Protein AF-A0A239P3N5-F1 (afdb_monomer)

Foldseek 3Di:
DPDPPPPPLVPLPDDDDDDDDDDAQQADQCDAWFAFLVRVVVSCVVVVWDWDPSDPVPPPFFIDTPQKTWGFQPQDPRGTTFKMKGQDPDPDDPVSVQVVVCVRLVFHFDPDDDDPFFPTWTDSPPQWIWGQGDVRRMIMIGRNVVVVVSVVRVVVVVPPDDPDD

Secondary structure (DSSP, 8-state):
---GGGSSSTTTT-S-----------SBTTB-TT--HHHHHHHHHHTT--BTT-SGGGTTS-EEETTEEEEE-SSSTT--EEEEEEE------HHHHHHHHHHHHT-PPPSSPPPTT-SEEEEEETTEEEEEEGGGTEEEEEEHHHHHHHHHHHHHHHTSPPPP-

pLDDT: mean 77.12, std 19.45, range [30.97, 94.12]

Mean predicted aligned error: 10.49 Å

Solvent-accessible surface area (backbone atoms only — not comparable to full-atom values): 9873 Å² total; per-residue (Å²): 137,83,72,84,79,77,75,80,70,79,64,87,80,70,82,83,92,77,93,74,79,99,68,84,51,74,48,59,96,84,44,48,55,66,37,35,49,69,56,49,50,49,48,38,59,77,69,64,51,63,49,59,67,90,47,89,88,48,73,78,58,60,41,38,32,79,62,29,38,39,34,52,36,77,74,46,85,71,28,27,25,29,26,35,36,36,61,59,94,68,87,70,53,72,65,58,49,52,48,53,50,23,61,45,54,71,43,68,63,55,92,62,88,45,64,99,70,35,75,40,31,28,76,73,54,94,47,27,37,38,33,36,24,65,97,68,41,28,41,35,42,30,22,57,55,55,45,51,50,42,51,53,52,50,55,54,62,73,64,60,77,78,79,83,129

Radius of gyration: 18.37 Å; Cα contacts (8 Å, |Δi|>4): 225; chains: 1; bounding box: 54×38×60 Å

Nearest PDB structures (foldseek):
  4gk2-assembly1_A  TM=2.969E-01  e=5.198E-01  Homo sapiens
  4p4c-assembly1_A  TM=3.023E-01  e=1.974E+00  Homo sapiens
  2qkm-assembly2_E  TM=2.069E-01  e=1.749E+00  Schizosaccharomyces pombe
  6am0-assembly1_F  TM=1.898E-01  e=3.621E+00  Kluyveromyces lactis NRRL Y-1140

Sequence (165 aa):
MISAKNIIIAALVMMSSSCLAQQGKRDIRGLVPGMSFAEAGRVVKEKSYSCNNFAREAIPYGIMCEGLTLWFSTVLDGAPLIGLNMDLRTTASVEEIAQSLSDQFSTKPATTPTPSNAEYSWDLGDGKVLLFLLNQRRVILHDDTLAKKDHEERFQRSRVPIPKL

Structure (mmCIF, N/CA/C/O backbone):
data_AF-A0A239P3N5-F1
#
_entry.id   AF-A0A239P3N5-F1
#
loop_
_atom_site.group_PDB
_atom_site.id
_atom_site.type_symbol
_atom_site.label_atom_id
_atom_site.label_alt_id
_atom_site.label_comp_id
_atom_site.label_asym_id
_atom_site.label_entity_id
_atom_site.label_seq_id
_atom_site.pdbx_PDB_ins_code
_atom_site.Cartn_x
_atom_site.Cartn_y
_atom_site.Cartn_z
_atom_site.occupancy
_atom_site.B_iso_or_equiv
_atom_site.auth_seq_id
_atom_site.auth_comp_id
_atom_site.auth_asym_id
_atom_site.auth_atom_id
_atom_site.pdbx_PDB_model_num
ATOM 1 N N . MET A 1 1 ? -28.049 -14.635 29.796 1.00 36.75 1 MET A N 1
ATOM 2 C CA . MET A 1 1 ? -28.393 -13.489 28.926 1.00 36.75 1 MET A CA 1
ATOM 3 C C . MET A 1 1 ? -27.127 -13.046 28.215 1.00 36.75 1 MET A C 1
ATOM 5 O O . MET A 1 1 ? -26.284 -12.411 28.832 1.00 36.75 1 MET A O 1
ATOM 9 N N . ILE A 1 2 ? -26.938 -13.475 26.967 1.00 33.00 2 ILE A N 1
ATOM 10 C CA . ILE A 1 2 ? -25.774 -13.093 26.158 1.00 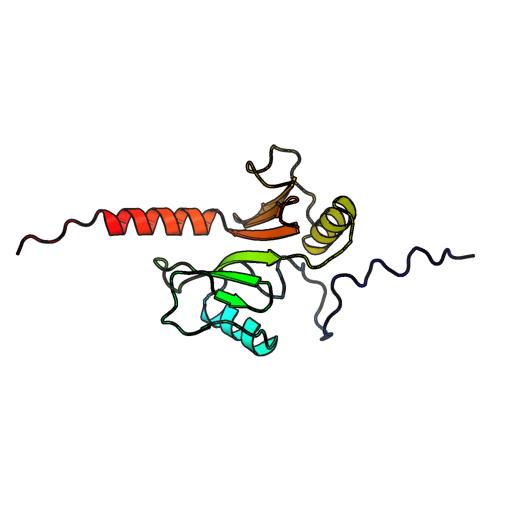33.00 2 ILE A CA 1
ATOM 11 C C . ILE A 1 2 ? -26.120 -11.751 25.505 1.00 33.00 2 ILE A C 1
ATOM 13 O O . ILE A 1 2 ? -27.129 -11.638 24.814 1.00 33.00 2 ILE A O 1
ATOM 17 N N . SER A 1 3 ? -25.341 -10.720 25.825 1.00 30.97 3 SER A N 1
ATOM 18 C CA . SER A 1 3 ? -25.560 -9.339 25.389 1.00 30.97 3 SER A CA 1
ATOM 19 C C . SER A 1 3 ? -25.434 -9.215 23.867 1.00 30.97 3 SER A C 1
ATOM 21 O O . SER A 1 3 ? -24.391 -9.524 23.293 1.00 30.97 3 SER A O 1
ATOM 23 N N . ALA A 1 4 ? -26.489 -8.718 23.219 1.00 35.47 4 ALA A N 1
ATOM 24 C CA . ALA A 1 4 ? -26.609 -8.549 21.768 1.00 35.47 4 ALA A CA 1
ATOM 25 C C . ALA A 1 4 ? -25.680 -7.472 21.159 1.00 35.47 4 ALA A C 1
ATOM 27 O O . ALA A 1 4 ? -25.783 -7.173 19.973 1.00 35.47 4 ALA A O 1
ATOM 28 N N . LYS A 1 5 ? -24.757 -6.889 21.937 1.00 37.03 5 LYS A N 1
ATOM 29 C CA . LYS A 1 5 ? -23.807 -5.869 21.455 1.00 37.03 5 LYS A CA 1
ATOM 30 C C . LYS A 1 5 ? -22.554 -6.442 20.778 1.00 37.03 5 LYS A C 1
ATOM 32 O O . LYS A 1 5 ? -21.852 -5.697 20.110 1.00 37.03 5 LYS A O 1
ATOM 37 N N . ASN A 1 6 ? -22.314 -7.753 20.864 1.00 36.31 6 ASN A N 1
ATOM 38 C CA . ASN A 1 6 ? -21.090 -8.375 20.334 1.00 36.31 6 ASN A CA 1
ATOM 39 C C . ASN A 1 6 ? -21.245 -9.037 18.951 1.00 36.31 6 ASN A C 1
ATOM 41 O O . ASN A 1 6 ? -20.334 -9.728 18.507 1.00 36.31 6 ASN A O 1
ATOM 45 N N . ILE A 1 7 ? -22.376 -8.854 18.260 1.00 38.41 7 ILE A N 1
ATOM 46 C CA . ILE A 1 7 ? -22.650 -9.548 16.983 1.00 38.41 7 ILE A CA 1
ATOM 47 C C . ILE A 1 7 ? -22.405 -8.650 15.749 1.00 38.41 7 ILE A C 1
ATOM 49 O O . ILE A 1 7 ? -22.377 -9.140 14.625 1.00 38.41 7 ILE A O 1
ATOM 53 N N . ILE A 1 8 ? -22.107 -7.356 15.930 1.00 35.59 8 ILE A N 1
ATOM 54 C CA . ILE A 1 8 ? -21.882 -6.402 14.825 1.00 35.59 8 ILE A CA 1
ATOM 55 C C . ILE A 1 8 ? -20.466 -5.808 14.893 1.00 35.59 8 ILE A C 1
ATOM 57 O O . ILE A 1 8 ? -20.292 -4.602 14.963 1.00 35.59 8 ILE A O 1
ATOM 61 N N . ILE A 1 9 ? -19.430 -6.648 14.921 1.00 38.44 9 ILE A N 1
ATOM 62 C CA . ILE A 1 9 ? -18.040 -6.190 14.682 1.00 38.44 9 ILE A CA 1
ATOM 63 C C . ILE A 1 9 ? -17.366 -7.015 13.569 1.00 38.44 9 ILE A C 1
ATOM 65 O O . ILE A 1 9 ? -16.472 -6.534 12.885 1.00 38.44 9 ILE A O 1
ATOM 69 N N . ALA A 1 10 ? -17.883 -8.205 13.246 1.00 36.28 10 ALA A N 1
ATOM 70 C CA . ALA A 1 10 ? -17.351 -9.041 12.166 1.00 36.28 10 ALA A CA 1
ATOM 71 C C . ALA A 1 10 ? -17.699 -8.561 10.737 1.00 36.28 10 ALA A C 1
ATOM 73 O O . ALA A 1 10 ? -17.242 -9.157 9.766 1.00 36.28 10 ALA A O 1
ATOM 74 N N . ALA A 1 11 ? -18.507 -7.508 10.572 1.00 36.84 11 ALA A N 1
ATOM 75 C CA . ALA A 1 11 ? -19.097 -7.145 9.280 1.00 36.84 11 ALA A CA 1
ATOM 76 C C . ALA A 1 11 ? -18.431 -5.967 8.542 1.00 36.84 11 ALA A C 1
ATOM 78 O O . ALA A 1 11 ? -18.901 -5.613 7.463 1.00 36.84 11 ALA A O 1
ATOM 79 N N . LEU A 1 12 ? -17.337 -5.375 9.043 1.00 42.62 12 LEU A N 1
ATOM 80 C CA . LEU A 1 12 ? -16.712 -4.230 8.354 1.00 42.62 12 LEU A CA 1
ATOM 81 C C . LEU A 1 12 ? -15.765 -4.618 7.195 1.00 42.62 12 LEU A C 1
ATOM 83 O O . LEU A 1 12 ? -15.318 -3.750 6.453 1.00 42.62 12 LEU A O 1
ATOM 87 N N . VAL A 1 13 ? -15.534 -5.916 6.956 1.00 41.53 13 VAL A N 1
ATOM 88 C CA . VAL A 1 13 ? -14.875 -6.448 5.741 1.00 41.53 13 VAL A CA 1
ATOM 89 C C . VAL A 1 13 ? -15.569 -7.743 5.292 1.00 41.53 13 VAL A C 1
ATOM 91 O O . VAL A 1 13 ? -14.953 -8.801 5.178 1.00 41.53 13 VAL A O 1
ATOM 94 N N . MET A 1 14 ? -16.883 -7.700 5.067 1.00 39.94 14 MET A N 1
ATOM 95 C CA . MET A 1 14 ? -17.599 -8.805 4.420 1.00 39.94 14 MET A CA 1
ATOM 96 C C . MET A 1 14 ? -18.223 -8.351 3.106 1.00 39.94 14 MET A C 1
ATOM 98 O O . MET A 1 14 ? -19.391 -7.984 3.055 1.00 39.94 14 MET A O 1
ATOM 102 N N . MET A 1 15 ? -17.447 -8.449 2.023 1.00 41.31 15 MET A N 1
ATOM 103 C CA . MET A 1 15 ? -18.002 -8.734 0.703 1.00 41.31 15 MET A CA 1
ATOM 104 C C . MET A 1 15 ? -17.214 -9.857 0.021 1.00 41.31 15 MET A C 1
ATOM 106 O O . MET A 1 15 ? -16.020 -9.740 -0.247 1.00 41.31 15 MET A O 1
ATOM 110 N N . SER A 1 16 ? -17.962 -10.922 -0.286 1.00 38.25 16 SER A N 1
ATOM 111 C CA . SER A 1 16 ? -17.674 -12.111 -1.104 1.00 38.25 16 SER A CA 1
ATOM 112 C C . SER A 1 16 ? -16.769 -13.213 -0.521 1.00 38.25 16 SER A C 1
ATOM 114 O O . SER A 1 16 ? -15.542 -13.164 -0.550 1.00 38.25 16 SER A O 1
ATOM 116 N N . SER A 1 17 ? -17.450 -14.263 -0.054 1.00 41.28 17 SER A N 1
ATOM 117 C CA . SER A 1 17 ? -16.958 -15.595 0.289 1.00 41.28 17 SER A CA 1
ATOM 118 C C . SER A 1 17 ? -16.283 -16.296 -0.892 1.00 41.28 17 SER A C 1
ATOM 120 O O . SER A 1 17 ? -16.872 -16.407 -1.964 1.00 41.28 17 SER A O 1
ATOM 122 N N . SER A 1 18 ? -15.106 -16.875 -0.661 1.00 33.38 18 SER A N 1
ATOM 123 C CA . SER A 1 18 ? -14.690 -18.168 -1.218 1.00 33.38 18 SER A CA 1
ATOM 124 C C . SER A 1 18 ? -13.556 -18.724 -0.362 1.00 33.38 18 SER A C 1
ATOM 126 O O . SER A 1 18 ? -12.651 -18.009 0.054 1.00 33.38 18 SER A O 1
ATOM 128 N N . CYS A 1 19 ? -13.703 -19.998 -0.038 1.00 36.00 19 CYS A N 1
ATOM 129 C CA . CYS A 1 19 ? -12.970 -20.761 0.954 1.00 36.00 19 CYS A CA 1
ATOM 130 C C . CYS A 1 19 ? -11.474 -20.873 0.617 1.00 36.00 19 CYS A C 1
ATOM 132 O O . CYS A 1 19 ? -11.130 -21.462 -0.401 1.00 36.00 19 CYS A O 1
ATOM 134 N N . LEU A 1 20 ? -10.594 -20.377 1.489 1.00 33.59 20 LEU A N 1
ATOM 135 C CA . LEU A 1 20 ? -9.227 -20.876 1.647 1.00 33.59 20 LEU A CA 1
ATOM 136 C C . LEU A 1 20 ? -8.675 -20.436 3.007 1.00 33.59 20 LEU A C 1
ATOM 138 O O . LEU A 1 20 ? -9.014 -19.377 3.530 1.00 33.59 20 LEU A O 1
ATOM 142 N N . ALA A 1 21 ? -7.905 -21.336 3.600 1.00 35.38 21 ALA A N 1
ATOM 143 C CA . ALA A 1 21 ? -7.449 -21.335 4.976 1.00 35.38 21 ALA A CA 1
ATOM 144 C C . ALA A 1 21 ? -6.769 -20.030 5.435 1.00 35.38 21 ALA A C 1
ATOM 146 O O . ALA A 1 21 ? -6.014 -19.410 4.697 1.00 35.38 21 ALA A O 1
ATOM 147 N N . GLN A 1 22 ? -7.022 -19.685 6.701 1.00 38.72 22 GLN A N 1
ATOM 148 C CA . GLN A 1 22 ? -6.145 -18.973 7.643 1.00 38.72 22 GLN A CA 1
ATOM 149 C C . GLN A 1 22 ? -4.673 -18.797 7.186 1.00 38.72 22 GLN A C 1
ATOM 151 O O . GLN A 1 22 ? -3.788 -19.547 7.585 1.00 38.72 22 GLN A O 1
ATOM 156 N N . GLN A 1 23 ? -4.403 -17.752 6.402 1.00 37.12 23 GLN A N 1
ATOM 157 C CA . GLN A 1 23 ? -3.092 -17.119 6.226 1.00 37.12 23 GLN A CA 1
ATOM 158 C C . GLN A 1 23 ? -3.307 -15.599 6.199 1.00 37.12 23 GLN A C 1
ATOM 160 O O . GLN A 1 23 ? -4.265 -15.108 5.605 1.00 37.12 23 GLN A O 1
ATOM 165 N N . GLY A 1 24 ? -2.470 -14.874 6.946 1.00 47.66 24 GLY A N 1
ATOM 166 C CA . GLY A 1 24 ? -2.656 -13.474 7.333 1.00 47.66 24 GLY A CA 1
ATOM 167 C C . GLY A 1 24 ? -2.978 -12.516 6.183 1.00 47.66 24 GLY A C 1
ATOM 168 O O . GLY A 1 24 ? -2.236 -12.423 5.208 1.00 47.66 24 GLY A O 1
ATOM 169 N N . LYS A 1 25 ? -4.066 -11.756 6.346 1.00 63.41 25 LYS A N 1
ATOM 170 C CA . LYS A 1 25 ? -4.536 -10.725 5.411 1.00 63.41 25 LYS A CA 1
ATOM 171 C C . LYS A 1 25 ? -3.662 -9.469 5.510 1.00 63.41 25 LYS A C 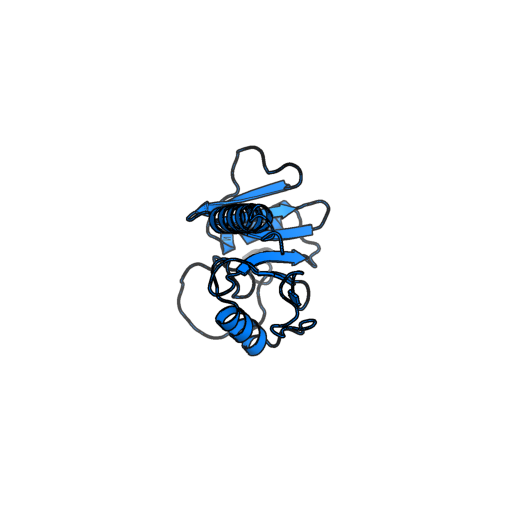1
ATOM 173 O O . LYS A 1 25 ? -4.090 -8.444 6.028 1.00 63.41 25 LYS A O 1
ATOM 178 N N . ARG A 1 26 ? -2.417 -9.541 5.032 1.00 77.25 26 ARG A N 1
ATOM 179 C CA . ARG A 1 26 ? -1.500 -8.385 4.915 1.00 77.25 26 ARG A CA 1
ATOM 180 C C . ARG A 1 26 ? -1.677 -7.630 3.593 1.00 77.25 26 ARG A C 1
ATOM 182 O O . ARG A 1 26 ? -0.715 -7.152 2.999 1.00 77.25 26 ARG A O 1
ATOM 189 N N . ASP A 1 27 ? -2.909 -7.554 3.121 1.00 87.56 27 ASP A N 1
ATOM 190 C CA . ASP A 1 27 ? -3.288 -6.951 1.851 1.00 87.56 27 ASP A CA 1
ATOM 191 C C . ASP A 1 27 ? -4.452 -5.981 2.052 1.00 87.56 27 ASP A C 1
ATOM 193 O O . ASP A 1 27 ? -5.162 -6.021 3.060 1.00 87.56 27 ASP A O 1
ATOM 197 N N . ILE A 1 28 ? -4.672 -5.120 1.065 1.00 87.62 28 ILE A N 1
ATOM 198 C CA . ILE A 1 28 ? -5.905 -4.348 0.942 1.00 87.62 28 ILE A CA 1
ATOM 199 C C . ILE A 1 28 ? -6.615 -4.857 -0.303 1.00 87.62 28 ILE A C 1
ATOM 201 O O . ILE A 1 28 ? -6.145 -4.651 -1.421 1.00 87.62 28 ILE A O 1
ATOM 205 N N . ARG A 1 29 ? -7.774 -5.499 -0.114 1.00 86.62 29 ARG A N 1
ATOM 206 C CA . ARG A 1 29 ? -8.631 -5.966 -1.218 1.00 86.62 29 ARG A CA 1
ATOM 207 C C . ARG A 1 29 ? -7.918 -6.934 -2.184 1.00 86.62 29 ARG A C 1
ATOM 209 O O . ARG A 1 29 ? -8.198 -6.961 -3.379 1.00 86.62 29 ARG A O 1
ATOM 216 N N . GLY A 1 30 ? -7.017 -7.756 -1.660 1.00 88.88 30 GLY A N 1
ATOM 217 C CA . GLY A 1 30 ? -6.203 -8.706 -2.413 1.00 88.88 30 GLY A CA 1
ATOM 218 C C . GLY A 1 30 ? -4.975 -8.087 -3.078 1.00 88.88 30 GLY A C 1
ATOM 219 O O . GLY A 1 30 ? -4.303 -8.787 -3.826 1.00 88.88 30 GLY A O 1
ATOM 220 N N . LEU A 1 31 ? -4.681 -6.805 -2.838 1.00 91.62 31 LEU A N 1
ATOM 221 C CA . LEU A 1 31 ? -3.536 -6.094 -3.406 1.00 91.62 31 LEU A CA 1
ATOM 222 C C . LEU A 1 31 ? -2.487 -5.815 -2.325 1.00 91.62 31 LEU A C 1
ATOM 224 O O . LEU A 1 31 ? -2.812 -5.349 -1.229 1.00 91.62 31 LEU A O 1
ATOM 228 N N . VAL A 1 32 ? -1.220 -6.071 -2.654 1.00 92.75 32 VAL A N 1
ATOM 229 C CA . VAL A 1 32 ? -0.069 -5.826 -1.776 1.00 92.75 32 VAL A CA 1
ATOM 230 C C . VAL A 1 32 ? 1.081 -5.205 -2.578 1.00 92.75 32 VAL A C 1
ATOM 232 O O . VAL A 1 32 ? 1.291 -5.588 -3.735 1.00 92.75 32 VAL A O 1
ATOM 235 N N . PRO A 1 33 ? 1.841 -4.257 -2.004 1.00 93.38 33 PRO A N 1
ATOM 236 C CA . PRO A 1 33 ? 3.081 -3.784 -2.605 1.00 93.38 33 PRO A CA 1
ATOM 237 C C . PRO A 1 33 ? 4.039 -4.928 -2.963 1.00 93.38 33 PRO A C 1
ATOM 239 O O . PRO A 1 33 ? 4.156 -5.912 -2.230 1.00 93.38 33 PRO A O 1
ATOM 242 N N . GLY A 1 34 ? 4.7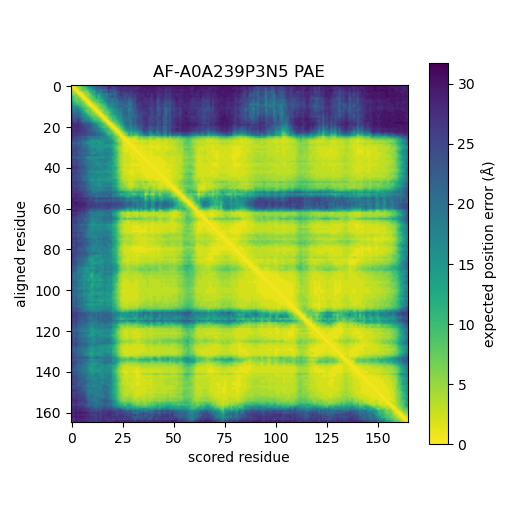20 -4.788 -4.098 1.00 92.25 34 GLY A N 1
ATOM 243 C CA . GLY A 1 34 ? 5.587 -5.797 -4.704 1.00 92.25 34 GLY A CA 1
ATOM 244 C C . GLY A 1 34 ? 4.913 -6.638 -5.790 1.00 92.25 34 GLY A C 1
ATOM 245 O O . GLY A 1 34 ? 5.624 -7.191 -6.626 1.00 92.25 34 GLY A O 1
ATOM 246 N N . MET A 1 35 ? 3.574 -6.690 -5.845 1.00 92.81 35 MET A N 1
ATOM 247 C CA . MET A 1 35 ? 2.864 -7.348 -6.951 1.00 92.81 35 MET A CA 1
ATOM 248 C C . MET A 1 35 ? 3.249 -6.730 -8.294 1.00 92.81 35 MET A C 1
ATOM 250 O O . MET A 1 35 ? 3.279 -5.507 -8.435 1.00 92.81 35 MET A O 1
ATOM 254 N N . SER A 1 36 ? 3.476 -7.561 -9.305 1.00 90.88 36 SER A N 1
ATOM 255 C CA . SER A 1 36 ? 3.644 -7.078 -10.675 1.00 90.88 36 SER A CA 1
ATOM 256 C C . SER A 1 36 ? 2.351 -6.454 -11.208 1.00 90.88 36 SER A C 1
ATOM 258 O O . SER A 1 36 ? 1.242 -6.764 -10.759 1.00 90.88 36 SER A O 1
ATOM 260 N N . PHE A 1 37 ? 2.473 -5.618 -12.241 1.00 87.62 37 PHE A N 1
ATOM 261 C CA . PHE A 1 37 ? 1.314 -5.060 -12.943 1.00 87.62 37 PHE A CA 1
ATOM 262 C C . PHE A 1 37 ? 0.333 -6.143 -13.430 1.00 87.62 37 PHE A C 1
ATOM 264 O O . PHE A 1 37 ? -0.884 -5.975 -13.348 1.00 87.62 37 PHE A O 1
ATOM 271 N N . ALA A 1 38 ? 0.856 -7.274 -13.918 1.00 87.25 38 ALA A N 1
ATOM 272 C CA . ALA A 1 38 ? 0.044 -8.383 -14.413 1.00 87.25 38 ALA A CA 1
ATOM 273 C C . ALA A 1 38 ? -0.742 -9.075 -13.287 1.00 87.25 38 ALA A C 1
ATOM 275 O O . ALA A 1 38 ? -1.927 -9.369 -13.454 1.00 87.25 38 ALA A O 1
ATOM 276 N N . GLU A 1 39 ? -0.112 -9.301 -12.132 1.00 91.62 39 GLU A N 1
ATOM 277 C CA . GLU A 1 39 ? -0.772 -9.897 -10.966 1.00 91.62 39 GLU A CA 1
ATOM 278 C C . GLU A 1 39 ? -1.850 -8.975 -10.400 1.00 91.62 39 GLU A C 1
ATOM 280 O O . GLU A 1 39 ? -2.973 -9.425 -10.166 1.00 91.62 39 GLU A O 1
ATOM 285 N N . ALA A 1 40 ? -1.551 -7.682 -10.259 1.00 90.25 40 ALA A N 1
ATOM 286 C CA . ALA A 1 40 ? -2.531 -6.693 -9.824 1.00 90.25 40 ALA A CA 1
ATOM 287 C C . ALA A 1 40 ? -3.705 -6.586 -10.812 1.00 90.25 40 ALA A C 1
ATOM 289 O O . ALA A 1 40 ? -4.862 -6.536 -10.396 1.00 90.25 40 ALA A O 1
ATOM 290 N N . GLY A 1 41 ? -3.432 -6.629 -12.121 1.00 87.62 41 GLY A N 1
ATOM 291 C CA . GLY A 1 41 ? -4.464 -6.643 -13.161 1.00 87.62 41 GLY A CA 1
ATOM 292 C C . GLY A 1 41 ? -5.363 -7.875 -13.099 1.00 87.62 41 GLY A C 1
ATOM 293 O O . GLY A 1 41 ? -6.574 -7.768 -13.304 1.00 87.62 41 GLY A O 1
ATOM 294 N N . ARG A 1 42 ? -4.805 -9.041 -12.752 1.00 90.19 42 ARG A N 1
ATOM 295 C CA . ARG A 1 42 ? -5.598 -10.248 -12.498 1.00 90.19 42 ARG A CA 1
ATOM 296 C C . ARG A 1 42 ? -6.529 -10.052 -11.300 1.00 90.19 42 ARG A C 1
ATOM 298 O O . ARG A 1 42 ? -7.717 -10.317 -11.445 1.00 90.19 42 ARG A O 1
ATOM 305 N N . VAL A 1 43 ? -6.031 -9.533 -10.173 1.00 90.75 43 VAL A N 1
ATOM 306 C CA . VAL A 1 43 ? -6.858 -9.261 -8.979 1.00 90.75 43 VAL A CA 1
ATOM 307 C C . VAL A 1 43 ? -7.980 -8.272 -9.299 1.00 90.75 43 VAL A C 1
ATOM 309 O O . VAL A 1 43 ? -9.139 -8.536 -8.988 1.00 90.75 43 VAL A O 1
ATOM 312 N N . VAL A 1 44 ? -7.661 -7.167 -9.977 1.00 88.38 44 VAL A N 1
ATOM 313 C CA . VAL A 1 44 ? -8.637 -6.162 -10.430 1.00 88.38 44 VAL A CA 1
ATOM 314 C C . VAL A 1 44 ? -9.738 -6.796 -11.277 1.00 88.38 44 VAL A C 1
ATOM 316 O O . VAL A 1 44 ? -10.919 -6.548 -11.034 1.00 88.38 44 VAL A O 1
ATOM 319 N N . LYS A 1 45 ? -9.367 -7.651 -12.235 1.00 87.25 45 LYS A N 1
ATOM 320 C CA . LYS A 1 45 ? -10.319 -8.346 -13.107 1.00 87.25 45 LYS A CA 1
ATOM 321 C C . LYS A 1 45 ? -11.173 -9.356 -12.340 1.00 87.25 45 LYS A C 1
ATOM 323 O O . LYS A 1 45 ? -12.388 -9.365 -12.501 1.00 87.25 45 LYS A O 1
ATOM 328 N N . GLU A 1 46 ? -10.559 -10.190 -11.505 1.00 89.62 46 GLU A N 1
ATOM 329 C CA . GLU A 1 46 ? -11.253 -11.202 -10.697 1.00 89.62 46 GLU A CA 1
ATOM 330 C C . GLU A 1 46 ? -12.253 -10.570 -9.727 1.00 89.62 46 GLU A C 1
ATOM 332 O O . GLU A 1 46 ? -13.354 -11.085 -9.539 1.00 89.62 46 GLU A O 1
ATOM 337 N N . LYS A 1 47 ? -11.892 -9.428 -9.138 1.00 85.19 47 LYS A N 1
ATOM 338 C CA . LYS A 1 47 ? -12.753 -8.668 -8.228 1.00 85.19 47 LYS A CA 1
ATOM 339 C C . LYS A 1 47 ? -13.691 -7.691 -8.940 1.00 85.19 47 LYS A C 1
ATOM 341 O O . LYS A 1 47 ? -14.484 -7.042 -8.268 1.00 85.19 47 LYS A O 1
ATOM 346 N N . SER A 1 48 ? -13.634 -7.627 -10.272 1.00 84.62 48 SER A N 1
ATOM 347 C CA . SER A 1 48 ? -14.447 -6.741 -11.113 1.00 84.62 48 SER A CA 1
ATOM 348 C C . SER A 1 48 ? -14.359 -5.261 -10.720 1.00 84.62 48 SER A C 1
ATOM 350 O O . SER A 1 48 ? -15.353 -4.548 -10.806 1.00 84.62 48 SER A O 1
ATOM 352 N N . TYR A 1 49 ? -13.183 -4.786 -10.294 1.00 85.06 49 TYR A N 1
ATOM 353 C CA . TYR A 1 49 ? -13.014 -3.370 -9.966 1.00 85.06 49 TYR A CA 1
ATOM 354 C C . TYR A 1 49 ? -13.093 -2.513 -11.229 1.00 85.06 49 TYR A C 1
ATOM 356 O O . TYR A 1 49 ? -12.315 -2.698 -12.167 1.00 85.06 49 TYR A O 1
ATOM 364 N N . SER A 1 50 ? -13.992 -1.530 -11.235 1.00 84.75 50 SER A N 1
ATOM 365 C CA . SER A 1 50 ? -14.005 -0.491 -12.260 1.00 84.75 50 SER A CA 1
ATOM 366 C C . SER A 1 50 ? -12.792 0.427 -12.101 1.00 84.75 50 SER A C 1
ATOM 368 O O . SER A 1 50 ? -12.697 1.187 -11.131 1.00 84.75 50 SER A O 1
ATOM 370 N N . CYS A 1 51 ? -11.878 0.376 -13.071 1.00 84.19 51 CYS A N 1
ATOM 371 C CA . CYS A 1 51 ? -10.663 1.182 -13.080 1.00 84.19 51 CYS A CA 1
ATOM 372 C C . CYS A 1 51 ? -10.616 2.154 -14.257 1.00 84.19 51 CYS A C 1
ATOM 374 O O . CYS A 1 51 ? -10.919 1.789 -15.395 1.00 84.19 51 CYS A O 1
ATOM 376 N N . ASN A 1 52 ? -10.130 3.365 -14.000 1.00 75.00 52 ASN A N 1
ATOM 377 C CA . ASN A 1 52 ? -9.792 4.300 -15.064 1.00 75.00 52 ASN A CA 1
ATOM 378 C C . ASN A 1 52 ? -8.498 3.828 -15.731 1.00 75.00 52 ASN A C 1
ATOM 380 O O . ASN A 1 52 ? -7.451 3.807 -15.089 1.00 75.00 52 ASN A O 1
ATOM 384 N N . ASN A 1 53 ? -8.570 3.470 -17.014 1.00 66.50 53 ASN A N 1
ATOM 385 C CA . ASN A 1 53 ? -7.406 3.195 -17.859 1.00 66.50 53 ASN A CA 1
ATOM 386 C C . ASN A 1 53 ? -6.399 2.203 -17.245 1.00 66.50 53 ASN A C 1
ATOM 388 O O . ASN A 1 53 ? -5.207 2.493 -17.162 1.00 66.50 53 ASN A O 1
ATOM 392 N N . PHE A 1 54 ? -6.855 0.998 -16.877 1.00 71.25 54 PHE A N 1
ATOM 393 C CA . PHE A 1 54 ? -5.964 -0.135 -16.567 1.00 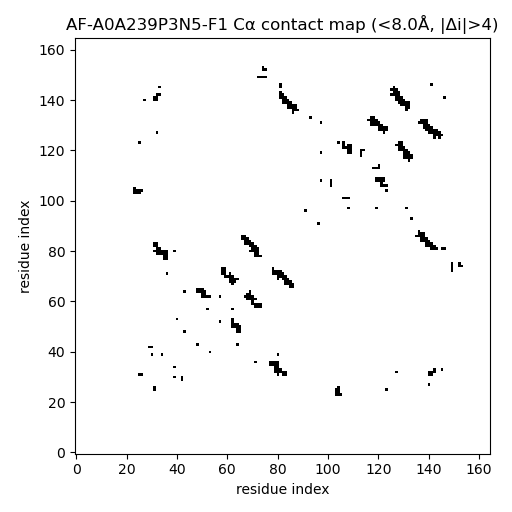71.25 54 PHE A CA 1
ATOM 394 C C . PHE A 1 54 ? -5.319 -0.689 -17.862 1.00 71.25 54 PHE A C 1
ATOM 396 O O . PHE A 1 54 ? -5.435 -1.864 -18.200 1.00 71.25 54 PHE A O 1
ATOM 403 N N . ALA A 1 55 ? -4.688 0.186 -18.644 1.00 62.41 55 ALA A N 1
ATOM 404 C CA . ALA A 1 55 ? -3.961 -0.115 -19.870 1.00 62.41 55 ALA A CA 1
ATOM 405 C C . ALA A 1 55 ? -2.520 0.398 -19.723 1.00 62.41 55 ALA A C 1
ATOM 407 O O . ALA A 1 55 ? -2.277 1.412 -19.070 1.00 62.41 55 ALA A O 1
ATOM 408 N N . ARG A 1 56 ? -1.553 -0.310 -20.325 1.00 54.28 56 ARG A N 1
ATOM 409 C CA . ARG A 1 56 ? -0.096 -0.092 -20.166 1.00 54.28 56 ARG A CA 1
ATOM 410 C C . ARG A 1 56 ? 0.393 1.340 -20.436 1.00 54.28 56 ARG A C 1
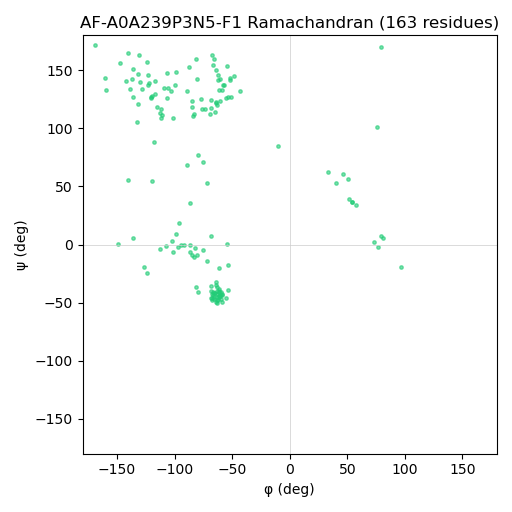ATOM 412 O O . ARG A 1 56 ? 1.495 1.680 -20.027 1.00 54.28 56 ARG A O 1
ATOM 419 N N . GLU A 1 57 ? -0.398 2.163 -21.114 1.00 49.34 57 GLU A N 1
ATOM 420 C CA . GLU A 1 57 ? -0.038 3.527 -21.517 1.00 49.34 57 GLU A CA 1
ATOM 421 C C . GLU A 1 57 ? -0.198 4.563 -20.384 1.00 49.34 57 GLU A C 1
ATOM 423 O O . GLU A 1 57 ? 0.284 5.684 -20.508 1.00 49.34 57 GLU A O 1
ATOM 428 N N . ALA A 1 58 ? -0.807 4.192 -19.249 1.00 49.81 58 ALA A N 1
ATOM 429 C CA . ALA A 1 58 ? -1.055 5.084 -18.106 1.00 49.81 58 ALA A CA 1
ATOM 430 C C . ALA A 1 58 ? 0.004 5.003 -16.981 1.00 49.81 58 ALA A C 1
ATOM 432 O O . ALA A 1 58 ? -0.246 5.411 -15.848 1.00 49.81 58 ALA A O 1
ATOM 433 N N . ILE A 1 59 ? 1.194 4.474 -17.273 1.00 53.59 59 ILE A N 1
ATOM 434 C CA . ILE A 1 59 ? 2.311 4.357 -16.323 1.00 53.59 59 ILE A CA 1
ATOM 435 C C . ILE A 1 59 ? 3.013 5.730 -16.238 1.00 53.59 59 ILE A C 1
ATOM 437 O O . ILE A 1 59 ? 4.006 5.952 -16.931 1.00 53.59 59 ILE A O 1
ATOM 441 N N . PRO A 1 60 ? 2.444 6.720 -15.512 1.00 53.66 60 PRO A N 1
ATOM 442 C CA . PRO A 1 60 ? 3.034 7.124 -14.226 1.00 53.66 60 PRO A CA 1
ATOM 443 C C . PRO A 1 60 ? 2.066 7.644 -13.145 1.00 53.66 60 PRO A C 1
ATOM 445 O O . PRO A 1 60 ? 2.526 8.009 -12.063 1.00 53.66 60 PRO A O 1
ATOM 448 N N . TYR A 1 61 ? 0.758 7.702 -13.382 1.00 55.66 61 TYR A N 1
ATOM 449 C CA . TYR A 1 61 ? -0.177 8.340 -12.451 1.00 55.66 61 TYR A CA 1
ATOM 450 C C . TYR A 1 61 ? -1.156 7.304 -11.930 1.00 55.66 61 TYR A C 1
ATOM 452 O O . TYR A 1 61 ? -1.700 6.528 -12.706 1.00 55.66 61 TYR A O 1
ATOM 460 N N . GLY A 1 62 ? -1.306 7.255 -10.607 1.00 71.56 62 GLY A N 1
ATOM 461 C CA . GLY A 1 62 ? -1.972 6.159 -9.917 1.00 71.56 62 GLY A CA 1
ATOM 462 C C . GLY A 1 62 ? -3.263 5.697 -10.594 1.00 71.56 62 GLY A C 1
ATOM 463 O O . GLY A 1 62 ? -4.118 6.507 -10.952 1.00 71.56 62 GLY A O 1
ATOM 464 N N . ILE A 1 63 ? -3.397 4.386 -10.767 1.00 83.50 63 ILE A N 1
ATOM 465 C CA . ILE A 1 63 ? -4.575 3.795 -11.389 1.00 83.50 63 ILE A CA 1
ATOM 466 C C . ILE A 1 63 ? -5.694 3.809 -10.362 1.00 83.50 63 ILE A C 1
ATOM 468 O O . ILE A 1 63 ? -5.594 3.177 -9.309 1.00 83.50 63 ILE A O 1
ATOM 472 N N . MET A 1 64 ? -6.753 4.551 -10.659 1.00 85.94 64 MET A N 1
ATOM 473 C CA . MET A 1 64 ? -7.917 4.632 -9.789 1.00 85.94 64 MET A CA 1
ATOM 474 C C . MET A 1 64 ? -8.856 3.467 -10.076 1.00 85.94 64 MET A C 1
ATOM 476 O O . MET A 1 64 ? -9.306 3.325 -11.209 1.00 85.94 64 MET A O 1
ATOM 480 N N . CYS A 1 65 ? -9.172 2.681 -9.051 1.00 84.88 65 CYS A N 1
ATOM 481 C CA . CYS A 1 65 ? -10.050 1.517 -9.099 1.00 84.88 65 CYS A CA 1
ATOM 482 C C . CYS A 1 65 ? -11.044 1.581 -7.934 1.00 84.88 65 CYS A C 1
ATOM 484 O O . CYS A 1 65 ? -10.641 1.352 -6.804 1.00 84.88 65 CYS A O 1
ATOM 486 N N . GLU A 1 66 ? -12.318 1.905 -8.164 1.00 83.44 66 GLU A N 1
ATOM 487 C CA . GLU A 1 66 ? -13.389 1.904 -7.136 1.00 83.44 66 GLU A CA 1
ATOM 488 C C . GLU A 1 66 ? -12.970 2.279 -5.691 1.00 83.44 66 GLU A C 1
ATOM 490 O O . GLU A 1 66 ? -13.078 1.486 -4.745 1.00 83.44 66 GLU A O 1
ATOM 495 N N . GLY A 1 67 ? -12.492 3.514 -5.506 1.00 81.88 67 GLY A N 1
ATOM 496 C CA . GLY A 1 67 ? -12.060 4.022 -4.194 1.00 81.88 67 GLY A CA 1
ATOM 497 C C . GLY A 1 67 ? -10.665 3.563 -3.750 1.00 81.88 67 GLY A C 1
ATOM 498 O O . GLY A 1 67 ? -10.275 3.839 -2.618 1.00 81.88 67 GLY A O 1
ATOM 499 N N . LEU A 1 68 ? -9.927 2.886 -4.632 1.00 89.06 68 LEU A N 1
ATOM 500 C CA . LEU A 1 68 ? -8.502 2.601 -4.524 1.00 89.06 68 LEU A CA 1
ATOM 501 C C . LEU A 1 68 ? -7.715 3.464 -5.506 1.00 89.06 68 LEU A C 1
ATOM 503 O O . LEU A 1 68 ? -8.166 3.702 -6.626 1.00 89.06 68 LEU A O 1
ATOM 507 N N . THR A 1 69 ? -6.500 3.839 -5.126 1.00 90.50 69 THR A N 1
ATOM 508 C CA . THR A 1 69 ? -5.483 4.331 -6.063 1.00 90.50 69 THR A CA 1
ATOM 509 C C . THR A 1 69 ? -4.272 3.418 -5.988 1.00 90.50 69 THR A C 1
ATOM 511 O O . THR A 1 69 ? -3.744 3.213 -4.900 1.00 90.50 69 THR A O 1
ATOM 514 N N . LEU A 1 70 ? -3.828 2.880 -7.123 1.00 91.50 70 LEU A N 1
ATOM 515 C CA . LEU A 1 70 ? -2.691 1.964 -7.225 1.00 91.50 70 LEU A CA 1
ATOM 516 C C . LEU A 1 70 ? -1.489 2.681 -7.839 1.00 91.50 70 LEU A C 1
ATOM 518 O O . LEU A 1 70 ? -1.598 3.222 -8.938 1.00 91.50 70 LEU A O 1
ATOM 522 N N . TRP A 1 71 ? -0.336 2.665 -7.177 1.00 91.38 71 TRP A N 1
ATOM 523 C CA . TRP A 1 71 ? 0.885 3.312 -7.659 1.00 91.38 71 TRP A CA 1
ATOM 524 C C . TRP A 1 71 ? 1.929 2.279 -8.058 1.00 91.38 71 TRP A C 1
ATOM 526 O O . TRP A 1 71 ? 2.491 1.594 -7.207 1.00 91.38 71 TRP A O 1
ATOM 536 N N . PHE A 1 72 ? 2.212 2.190 -9.354 1.00 91.00 72 PHE A N 1
ATOM 537 C CA . PHE A 1 72 ? 3.236 1.303 -9.896 1.00 91.00 72 PHE A CA 1
ATOM 538 C C . PHE A 1 72 ? 4.536 2.058 -10.164 1.00 91.00 72 PHE A C 1
ATOM 540 O O . PHE A 1 72 ? 4.528 3.237 -10.528 1.00 91.00 72 PHE A O 1
ATOM 547 N N . SER A 1 73 ? 5.659 1.357 -10.029 1.00 89.56 73 SER A N 1
ATOM 548 C CA . SER A 1 73 ? 6.942 1.852 -10.515 1.00 89.56 73 SER A CA 1
ATOM 549 C C . SER A 1 73 ? 6.913 2.027 -12.029 1.00 89.56 73 SER A C 1
ATOM 551 O O . SER A 1 73 ? 6.369 1.192 -12.749 1.00 89.56 73 SER A O 1
ATOM 553 N N . THR A 1 74 ? 7.556 3.087 -12.521 1.00 83.56 74 THR A N 1
ATOM 554 C CA . THR A 1 74 ? 7.740 3.299 -13.967 1.00 83.56 74 THR A CA 1
ATOM 555 C C . THR A 1 74 ? 9.176 3.076 -14.422 1.00 83.56 74 THR A C 1
ATOM 557 O O . THR A 1 74 ? 9.482 3.270 -15.597 1.00 83.56 74 THR A O 1
ATOM 560 N N . VAL A 1 75 ? 10.081 2.760 -13.495 1.00 85.44 75 VAL A N 1
ATOM 561 C CA . VAL A 1 75 ? 11.514 2.620 -13.782 1.00 85.44 75 VAL A CA 1
ATOM 562 C C . VAL A 1 75 ? 12.071 1.266 -13.372 1.00 85.44 75 VAL A C 1
ATOM 564 O O . VAL A 1 75 ? 13.049 0.832 -13.971 1.00 85.44 75 VAL A O 1
ATOM 567 N N . LEU A 1 76 ? 11.447 0.584 -12.413 1.00 87.81 76 LEU A N 1
ATOM 568 C CA . LEU A 1 76 ? 11.832 -0.760 -12.010 1.00 87.81 76 LEU A CA 1
ATOM 569 C C . LEU A 1 76 ? 11.274 -1.800 -12.981 1.00 87.81 76 LEU A C 1
ATOM 571 O O . LEU A 1 76 ? 10.137 -1.698 -13.452 1.00 87.81 76 LEU A O 1
ATOM 575 N N . ASP A 1 77 ? 12.074 -2.834 -13.228 1.00 85.81 77 ASP A N 1
ATOM 576 C CA . ASP A 1 77 ? 11.682 -3.964 -14.062 1.00 85.81 77 ASP A CA 1
ATOM 577 C C . ASP A 1 77 ? 10.413 -4.634 -13.529 1.00 85.81 77 ASP A C 1
ATOM 579 O O . ASP A 1 77 ? 10.229 -4.818 -12.326 1.00 85.81 77 ASP A O 1
ATOM 583 N N . GLY A 1 78 ? 9.509 -4.982 -14.446 1.00 84.81 78 GLY A N 1
ATOM 584 C CA . GLY A 1 78 ? 8.215 -5.581 -14.111 1.00 84.81 78 GLY A CA 1
ATOM 585 C C . GLY A 1 78 ? 7.165 -4.601 -13.573 1.00 84.81 78 GLY A C 1
ATOM 586 O O . GLY A 1 78 ? 6.031 -5.030 -13.354 1.00 84.81 78 GLY A O 1
ATOM 587 N N . ALA A 1 79 ? 7.509 -3.314 -13.409 1.00 88.25 79 ALA A N 1
ATOM 588 C CA . ALA A 1 79 ? 6.621 -2.260 -12.912 1.00 88.25 79 ALA A CA 1
ATOM 589 C C . ALA A 1 79 ? 5.839 -2.700 -11.655 1.00 88.25 79 ALA A C 1
ATOM 591 O O . ALA A 1 79 ? 4.609 -2.785 -11.701 1.00 88.25 79 ALA A O 1
ATOM 592 N N . PRO A 1 80 ? 6.525 -3.052 -10.550 1.00 91.94 80 PRO A N 1
ATOM 593 C CA . PRO A 1 80 ? 5.862 -3.510 -9.336 1.00 91.94 80 PRO A CA 1
ATOM 594 C C . PRO A 1 80 ? 4.984 -2.415 -8.723 1.00 91.94 80 PRO A C 1
ATOM 596 O O . PRO A 1 80 ? 5.282 -1.221 -8.828 1.00 91.94 80 PRO A O 1
ATOM 599 N N . LEU A 1 81 ? 3.918 -2.829 -8.043 1.00 92.44 81 LEU A N 1
ATOM 600 C CA . LEU A 1 81 ? 3.088 -1.970 -7.207 1.00 92.44 81 LEU A CA 1
ATOM 601 C C . LEU A 1 81 ? 3.935 -1.477 -6.029 1.00 92.44 81 LEU A C 1
ATOM 603 O O . LEU A 1 81 ? 4.355 -2.267 -5.192 1.00 92.44 81 LEU A O 1
ATOM 607 N N . ILE A 1 82 ? 4.203 -0.179 -5.957 1.00 92.94 82 ILE A N 1
ATOM 608 C CA . ILE A 1 82 ? 4.965 0.440 -4.863 1.00 92.94 82 ILE A CA 1
ATOM 609 C C . ILE A 1 82 ? 4.056 0.685 -3.663 1.00 92.94 82 ILE A C 1
ATOM 611 O O . ILE A 1 82 ? 4.458 0.540 -2.511 1.00 92.94 82 ILE A O 1
ATOM 615 N N . GLY A 1 83 ? 2.811 1.058 -3.930 1.00 93.00 83 GLY A N 1
ATOM 616 C CA . GLY A 1 83 ? 1.847 1.320 -2.887 1.00 93.00 83 GLY A CA 1
ATOM 617 C C . GLY A 1 83 ? 0.452 1.470 -3.437 1.00 93.00 83 GLY A C 1
ATOM 618 O O . GLY A 1 83 ? 0.227 1.543 -4.645 1.00 93.00 83 GLY A O 1
ATOM 619 N N . LEU A 1 84 ? -0.491 1.545 -2.521 1.00 93.06 84 LEU A N 1
ATOM 620 C CA . LEU A 1 84 ? -1.871 1.825 -2.825 1.00 93.06 84 LEU A CA 1
ATOM 621 C C . LEU A 1 84 ? -2.510 2.609 -1.683 1.00 93.06 84 LEU A C 1
ATOM 623 O O . LEU A 1 84 ? -2.071 2.545 -0.533 1.00 93.06 84 LEU A O 1
ATOM 627 N N . ASN A 1 85 ? -3.570 3.334 -2.000 1.00 91.50 85 ASN A N 1
ATOM 628 C CA . ASN A 1 85 ? -4.421 3.950 -0.998 1.00 91.50 85 ASN A CA 1
ATOM 629 C C . ASN A 1 85 ? -5.872 3.521 -1.171 1.00 91.50 85 ASN A C 1
ATOM 631 O O . ASN A 1 85 ? -6.280 3.121 -2.261 1.00 91.50 85 ASN A O 1
ATOM 635 N N . MET A 1 86 ? -6.630 3.612 -0.085 1.00 91.19 86 MET A N 1
ATOM 636 C CA . MET A 1 86 ? -8.059 3.354 -0.045 1.00 91.19 86 MET A CA 1
ATOM 637 C C . MET A 1 86 ? -8.749 4.432 0.785 1.00 91.19 86 MET A C 1
ATOM 639 O O . MET A 1 86 ? -8.395 4.647 1.948 1.00 91.19 86 MET A O 1
ATOM 643 N N . ASP A 1 87 ? -9.765 5.066 0.210 1.00 88.62 87 ASP A N 1
ATOM 644 C CA . ASP A 1 87 ? -10.648 5.953 0.964 1.00 88.62 87 ASP A CA 1
ATOM 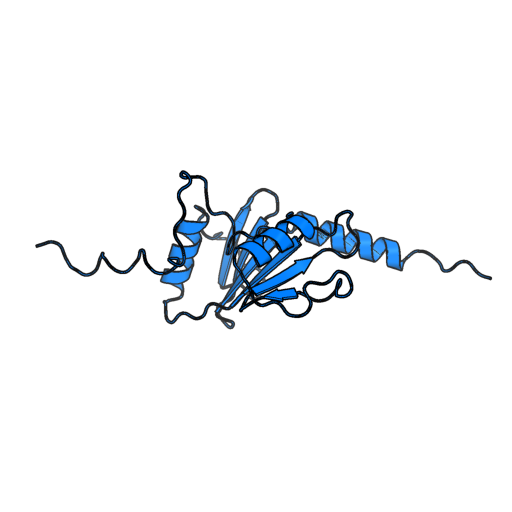645 C C . ASP A 1 87 ? -11.642 5.112 1.782 1.00 88.62 87 ASP A C 1
ATOM 647 O O . ASP A 1 87 ? -12.368 4.265 1.245 1.00 88.62 87 ASP A O 1
ATOM 651 N N . LEU A 1 88 ? -11.700 5.342 3.094 1.00 86.00 88 LEU A N 1
ATOM 652 C CA . LEU A 1 88 ? -12.628 4.648 3.979 1.00 86.00 88 LEU A CA 1
ATOM 653 C C . LEU A 1 88 ? -13.989 5.346 3.966 1.00 86.00 88 LEU A C 1
ATOM 655 O O . LEU A 1 88 ? -14.174 6.422 4.532 1.00 86.00 88 LEU A O 1
ATOM 659 N N . ARG A 1 89 ? -14.986 4.687 3.377 1.00 83.56 89 ARG A N 1
ATOM 660 C CA . ARG A 1 89 ? -16.392 5.115 3.441 1.00 83.56 89 ARG A CA 1
ATOM 661 C C . ARG A 1 89 ? -17.078 4.496 4.658 1.00 83.56 89 ARG A C 1
ATOM 663 O O . ARG A 1 89 ? -17.913 3.609 4.519 1.00 83.56 89 ARG A O 1
ATOM 670 N N . THR A 1 90 ? -16.680 4.925 5.853 1.00 83.12 90 THR A N 1
ATOM 671 C CA . THR A 1 90 ? -17.217 4.418 7.126 1.00 83.12 90 THR A CA 1
ATOM 672 C C . THR A 1 90 ? -17.494 5.550 8.108 1.00 83.12 90 THR A C 1
ATOM 674 O O . THR A 1 90 ? -16.803 6.569 8.090 1.00 83.12 90 THR A O 1
ATOM 677 N N . THR A 1 91 ? -18.478 5.352 8.986 1.00 84.56 91 THR A N 1
ATOM 678 C CA . THR A 1 91 ? -18.778 6.217 10.139 1.00 84.56 91 THR A CA 1
ATOM 679 C C . THR A 1 91 ? -18.116 5.737 11.429 1.00 84.56 91 THR A C 1
ATOM 681 O O . THR A 1 91 ? -18.286 6.385 12.456 1.00 84.56 91 THR A O 1
ATOM 684 N N . ALA A 1 92 ? -17.370 4.626 11.383 1.00 87.00 92 ALA A N 1
ATOM 685 C CA . ALA A 1 92 ? -16.657 4.077 12.535 1.00 87.00 92 ALA A CA 1
ATOM 686 C C . ALA A 1 92 ? -15.727 5.114 13.186 1.00 87.00 92 ALA A C 1
ATOM 688 O O . ALA A 1 92 ? -15.258 6.060 12.521 1.00 87.00 92 ALA A O 1
ATOM 689 N N . SER A 1 93 ? -15.482 4.931 14.482 1.00 89.19 93 SER A N 1
ATOM 690 C CA . SER A 1 93 ? -14.521 5.725 15.240 1.00 89.19 93 SER A CA 1
ATOM 691 C C . SER A 1 93 ? -13.095 5.450 14.765 1.00 89.19 93 SER A C 1
ATOM 693 O O . SER A 1 93 ? -12.801 4.468 14.079 1.00 89.19 93 SER A O 1
ATOM 695 N N . VAL A 1 94 ? -12.195 6.354 15.125 1.00 87.12 94 VAL A N 1
ATOM 696 C CA . VAL A 1 94 ? -10.771 6.263 14.800 1.00 87.12 94 VAL A CA 1
ATOM 697 C C . VAL A 1 94 ? -10.155 5.004 15.413 1.00 87.12 94 VAL A C 1
ATOM 699 O O . VAL A 1 94 ? -9.440 4.264 14.739 1.00 87.12 94 VAL A O 1
ATOM 702 N N . GLU A 1 95 ? -10.505 4.726 16.662 1.00 89.00 95 GLU A N 1
ATOM 703 C CA . GLU A 1 95 ? -10.059 3.577 17.444 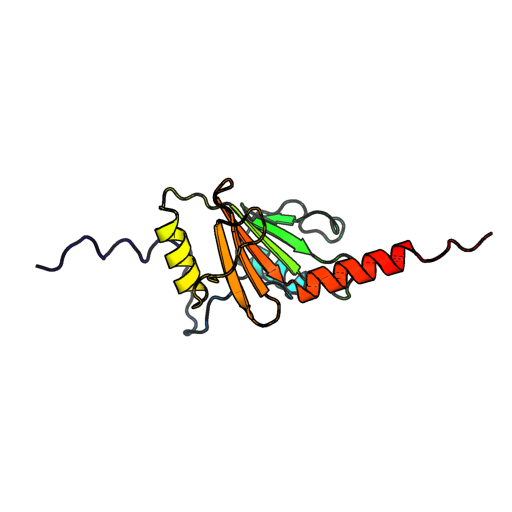1.00 89.00 95 GLU A CA 1
ATOM 704 C C . GLU A 1 95 ? -10.623 2.269 16.887 1.00 89.00 95 GLU A C 1
ATOM 706 O O . GLU A 1 95 ? -9.898 1.281 16.795 1.00 89.00 95 GLU A O 1
ATOM 711 N N . GLU A 1 96 ? -11.890 2.259 16.458 1.00 90.38 96 GLU A N 1
ATOM 712 C CA . GLU A 1 96 ? -12.508 1.095 15.811 1.00 90.38 96 GLU A CA 1
ATOM 713 C C . GLU A 1 96 ? -11.810 0.755 14.488 1.00 90.38 96 GLU A C 1
ATOM 715 O O . GLU A 1 96 ? -11.530 -0.414 14.212 1.00 90.38 96 GLU A O 1
ATOM 720 N N . ILE A 1 97 ? -11.477 1.771 13.684 1.00 89.19 97 ILE A N 1
ATOM 721 C CA . ILE A 1 97 ? -10.713 1.594 12.443 1.00 89.19 97 ILE A CA 1
ATOM 722 C C . ILE A 1 97 ? -9.313 1.061 12.759 1.00 89.19 97 ILE A C 1
A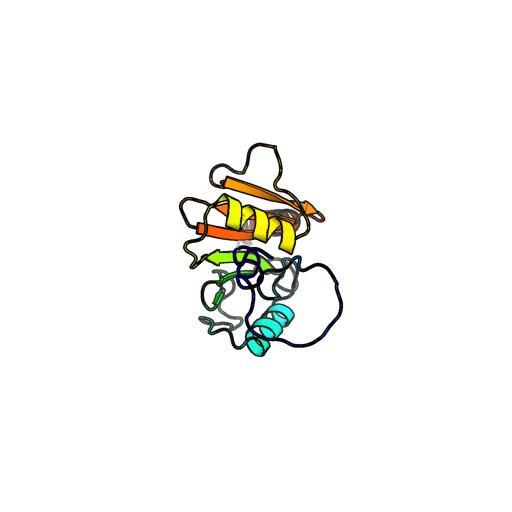TOM 724 O O . ILE A 1 97 ? -8.890 0.071 12.162 1.00 89.19 97 ILE A O 1
ATOM 728 N N . ALA A 1 98 ? -8.600 1.679 13.702 1.00 89.56 98 ALA A N 1
ATOM 729 C CA . ALA A 1 98 ? -7.252 1.263 14.076 1.00 89.56 98 ALA A CA 1
ATOM 730 C C . ALA A 1 98 ? -7.222 -0.174 14.623 1.00 89.56 98 ALA A C 1
ATOM 732 O O . ALA A 1 98 ? -6.328 -0.948 14.268 1.00 89.56 98 ALA A O 1
ATOM 733 N N . GLN A 1 99 ? -8.212 -0.565 15.429 1.00 90.06 99 GLN A N 1
ATOM 734 C CA . GLN A 1 99 ? -8.344 -1.937 15.915 1.00 90.06 99 GLN A CA 1
ATOM 735 C C . GLN A 1 99 ? -8.629 -2.905 14.763 1.00 90.06 99 GLN A C 1
ATOM 737 O O . GLN A 1 99 ? -7.931 -3.906 14.632 1.00 90.06 99 GLN A O 1
ATOM 742 N N . SER A 1 100 ? -9.571 -2.577 13.874 1.00 89.75 100 SER A N 1
ATOM 743 C CA . SER A 1 100 ? -9.887 -3.414 12.710 1.00 89.75 100 SER A CA 1
ATOM 744 C C . SER A 1 100 ? -8.681 -3.614 11.787 1.00 89.75 100 SER A C 1
ATOM 746 O O . SER A 1 100 ? -8.474 -4.720 11.289 1.00 89.75 100 SER A O 1
ATOM 748 N N . LEU A 1 101 ? -7.886 -2.567 11.544 1.00 90.31 101 LEU A N 1
ATOM 749 C CA . LEU A 1 101 ? -6.649 -2.667 10.765 1.00 90.31 101 LEU A CA 1
ATOM 750 C C . LEU A 1 101 ? -5.605 -3.509 11.504 1.00 90.31 101 LEU A C 1
ATOM 752 O O . LEU A 1 101 ? -4.957 -4.356 10.893 1.00 90.31 101 LEU A O 1
ATOM 756 N N . SER A 1 102 ? -5.486 -3.339 12.820 1.00 90.88 102 SER A N 1
ATOM 757 C CA . SER A 1 102 ? -4.556 -4.132 13.626 1.00 90.88 102 SER A CA 1
ATOM 758 C C . SER A 1 102 ? -4.898 -5.621 13.611 1.00 90.88 102 SER A C 1
ATOM 760 O O . SER A 1 102 ? -4.002 -6.454 13.488 1.00 90.88 102 SER A O 1
ATOM 762 N N . ASP A 1 103 ? -6.186 -5.960 13.670 1.00 90.12 103 ASP A N 1
ATOM 763 C CA . ASP A 1 103 ? -6.671 -7.338 13.583 1.00 90.12 103 ASP A CA 1
ATOM 764 C C . ASP A 1 103 ? -6.425 -7.922 12.186 1.00 90.12 103 ASP A C 1
ATOM 766 O O . ASP A 1 103 ? -5.902 -9.032 12.058 1.00 90.12 103 ASP A O 1
ATOM 770 N N . GLN A 1 104 ? -6.738 -7.160 11.130 1.00 88.25 104 GLN A N 1
ATOM 771 C CA . GLN A 1 104 ? -6.524 -7.576 9.741 1.00 88.25 104 GLN A CA 1
ATOM 772 C C . GLN A 1 104 ? -5.049 -7.890 9.462 1.00 88.25 104 GLN A C 1
ATOM 774 O O . GLN A 1 104 ? -4.735 -8.961 8.941 1.00 88.25 104 GLN A O 1
ATOM 779 N N . PHE A 1 105 ? -4.150 -6.981 9.844 1.00 87.75 105 PHE A N 1
ATOM 780 C CA . PHE A 1 105 ? -2.714 -7.106 9.591 1.00 87.75 105 PHE A CA 1
ATOM 781 C C . PHE A 1 105 ? -1.968 -7.898 10.673 1.00 87.75 105 PHE A C 1
ATOM 783 O O . PHE A 1 105 ? -0.789 -8.210 10.495 1.00 87.75 105 PHE A O 1
ATOM 790 N N . SER A 1 106 ? -2.657 -8.267 11.759 1.00 90.69 106 SER A N 1
ATOM 791 C CA . SER A 1 106 ? -2.096 -8.956 12.929 1.00 90.69 106 SER A CA 1
ATOM 792 C C . SER A 1 106 ? -0.895 -8.222 13.542 1.00 90.69 106 SER A C 1
ATOM 794 O O . SER A 1 106 ? 0.057 -8.845 14.012 1.00 90.69 106 SER A O 1
ATOM 796 N N . THR A 1 107 ? -0.950 -6.889 13.538 1.00 90.25 107 THR A N 1
ATOM 797 C CA . THR A 1 107 ? 0.120 -5.991 13.990 1.00 90.25 107 THR A CA 1
ATOM 798 C C . THR A 1 107 ? -0.506 -4.794 14.698 1.00 90.25 107 THR A C 1
ATOM 800 O O . THR A 1 107 ? -1.525 -4.282 14.253 1.00 90.25 107 THR A O 1
ATOM 803 N N . LYS A 1 108 ? 0.093 -4.313 15.790 1.00 91.88 108 LYS A N 1
ATOM 804 C CA . LYS A 1 108 ? -0.347 -3.082 16.473 1.00 91.88 108 LYS A CA 1
ATOM 805 C C . LYS A 1 108 ? 0.330 -1.849 15.868 1.00 91.88 108 LYS A C 1
ATOM 807 O O . LYS A 1 108 ? 1.443 -1.988 15.360 1.00 91.88 108 LYS A O 1
ATOM 812 N N . PRO A 1 109 ? -0.288 -0.658 15.936 1.00 91.62 109 PRO A N 1
ATOM 813 C CA . PRO A 1 109 ? 0.360 0.546 15.448 1.00 91.62 109 PRO A CA 1
ATOM 814 C C . PRO A 1 109 ? 1.634 0.833 16.252 1.00 91.62 109 PRO A C 1
ATOM 816 O O . PRO A 1 109 ? 1.710 0.550 17.451 1.00 91.62 109 PRO A O 1
ATOM 819 N N . ALA A 1 110 ? 2.637 1.384 15.579 1.00 87.75 110 ALA A N 1
ATOM 820 C CA . ALA A 1 110 ? 3.877 1.832 16.179 1.00 87.75 110 ALA A CA 1
ATOM 821 C C . ALA A 1 110 ? 3.600 2.920 17.226 1.00 87.75 110 ALA A C 1
ATOM 823 O O . ALA A 1 110 ? 2.734 3.775 17.052 1.00 87.75 110 ALA A O 1
ATOM 824 N N . THR A 1 111 ? 4.363 2.894 18.318 1.00 75.12 111 THR A N 1
ATOM 825 C CA . THR A 1 111 ? 4.294 3.905 19.386 1.00 75.12 111 THR A CA 1
ATOM 826 C C . THR A 1 111 ? 5.150 5.137 19.089 1.00 75.12 111 THR A C 1
ATOM 828 O O . THR A 1 111 ? 5.128 6.106 19.842 1.00 75.12 111 THR A O 1
ATOM 831 N N . THR A 1 112 ? 5.975 5.069 18.044 1.00 64.44 112 THR A N 1
ATOM 832 C CA . THR A 1 112 ? 6.878 6.133 17.603 1.00 64.44 112 THR A CA 1
ATOM 833 C C . THR A 1 112 ? 6.144 7.171 16.757 1.00 64.44 112 THR A C 1
ATOM 835 O O . THR A 1 112 ? 5.075 6.874 16.222 1.00 64.44 112 THR A O 1
ATOM 838 N N . PRO A 1 113 ? 6.700 8.393 16.630 1.00 58.97 113 PRO A N 1
ATOM 839 C CA . PRO A 1 113 ? 6.070 9.450 15.854 1.00 58.97 113 PRO A CA 1
ATOM 840 C C . PRO A 1 113 ? 5.750 8.964 14.443 1.00 58.97 113 PRO A C 1
ATOM 842 O O . PRO A 1 113 ? 6.606 8.440 13.726 1.00 58.97 113 PRO A O 1
ATOM 845 N N . THR A 1 114 ? 4.490 9.133 14.074 1.00 70.81 114 THR A N 1
ATOM 846 C CA . THR A 1 114 ? 3.995 8.862 12.738 1.00 70.81 114 THR A CA 1
ATOM 847 C C . THR A 1 114 ? 4.615 9.845 11.739 1.00 70.81 114 THR A C 1
ATOM 849 O O . THR A 1 114 ? 4.999 10.961 12.110 1.00 70.81 114 THR A O 1
ATOM 852 N N . PRO A 1 115 ? 4.722 9.475 10.449 1.00 70.50 115 PRO A N 1
ATOM 853 C CA . PRO A 1 115 ? 4.953 10.458 9.394 1.00 70.50 115 PRO A CA 1
ATOM 854 C C . PRO A 1 115 ? 3.963 11.616 9.558 1.00 70.50 115 PRO A C 1
ATOM 856 O O . PRO A 1 115 ? 2.824 11.374 9.950 1.00 70.50 115 PRO A O 1
ATOM 859 N N . SER A 1 116 ? 4.376 12.847 9.242 1.00 64.69 116 SER A N 1
ATOM 860 C CA . SER A 1 116 ? 3.763 14.121 9.676 1.00 64.69 116 SER A CA 1
ATOM 861 C C . SER A 1 116 ? 2.261 14.341 9.402 1.00 64.69 116 SER A C 1
ATOM 863 O O . SER A 1 116 ? 1.736 15.381 9.779 1.00 64.69 116 SER A O 1
ATOM 865 N N . ASN A 1 117 ? 1.552 13.387 8.794 1.00 76.12 117 ASN A N 1
ATOM 866 C CA . ASN A 1 117 ? 0.119 13.443 8.495 1.00 76.12 117 ASN A CA 1
ATOM 867 C C . ASN A 1 117 ? -0.655 12.142 8.805 1.00 76.12 117 ASN A C 1
ATOM 869 O O . ASN A 1 117 ? -1.832 12.040 8.447 1.00 76.12 117 ASN A O 1
ATOM 873 N N . ALA A 1 118 ? -0.019 11.132 9.404 1.00 84.81 118 ALA A N 1
ATOM 874 C CA . ALA A 1 118 ? -0.675 9.881 9.778 1.00 84.81 118 ALA A CA 1
ATOM 875 C C . ALA A 1 118 ? -1.033 9.888 11.270 1.00 84.81 118 ALA A C 1
ATOM 877 O O . ALA A 1 118 ? -0.232 10.299 12.101 1.00 84.81 118 ALA A O 1
ATOM 878 N N . GLU A 1 119 ? -2.229 9.417 11.605 1.00 88.62 119 GLU A N 1
ATOM 879 C CA . GLU A 1 119 ? -2.669 9.238 12.994 1.00 88.62 119 GLU A CA 1
ATOM 880 C C . GLU A 1 119 ? -2.089 7.946 13.573 1.00 88.62 119 GLU A C 1
ATOM 882 O O . GLU A 1 119 ? -1.602 7.906 14.697 1.00 88.62 119 GLU A O 1
ATOM 887 N N . TYR A 1 120 ? -2.080 6.895 12.752 1.00 91.31 120 TYR A N 1
ATOM 888 C CA . TYR A 1 120 ? -1.474 5.614 13.082 1.00 91.31 120 TYR A CA 1
ATOM 889 C C . TYR A 1 120 ? -0.583 5.146 11.942 1.00 91.31 120 TYR A C 1
ATOM 891 O O . TYR A 1 120 ? -0.875 5.368 10.763 1.00 91.31 120 TYR A O 1
ATOM 899 N N . SER A 1 121 ? 0.486 4.456 12.318 1.00 93.44 121 SER A N 1
ATOM 900 C CA . SER A 1 121 ? 1.392 3.765 11.411 1.00 93.44 121 SER A CA 1
ATOM 901 C C . SER A 1 121 ? 1.594 2.343 11.911 1.00 93.44 121 SER A C 1
ATOM 903 O O . SER A 1 121 ? 1.735 2.148 13.113 1.00 93.44 121 SER A O 1
ATOM 905 N N . TRP A 1 122 ? 1.630 1.360 11.020 1.00 92.81 122 TRP A N 1
ATOM 906 C CA . TRP A 1 122 ? 2.018 -0.012 11.330 1.00 92.81 122 TRP A CA 1
ATOM 907 C C . TRP A 1 122 ? 3.235 -0.380 10.494 1.00 92.81 122 TRP A C 1
ATOM 909 O O . TRP A 1 122 ? 3.197 -0.269 9.269 1.00 92.81 122 TRP A O 1
ATOM 919 N N . ASP A 1 123 ? 4.280 -0.875 11.153 1.00 91.69 123 ASP A N 1
ATOM 920 C CA . ASP A 1 123 ? 5.381 -1.565 10.486 1.00 91.69 123 ASP A CA 1
ATOM 921 C C . ASP A 1 123 ? 4.983 -3.029 10.276 1.00 91.69 123 ASP A C 1
ATOM 923 O O . ASP A 1 123 ? 4.790 -3.786 11.231 1.00 91.69 123 ASP A O 1
ATOM 927 N N . LEU A 1 124 ? 4.801 -3.419 9.019 1.00 89.75 124 LEU A N 1
ATOM 928 C CA . LEU A 1 124 ? 4.388 -4.768 8.642 1.00 89.75 124 LEU A CA 1
ATOM 929 C C . LEU A 1 124 ? 5.584 -5.693 8.365 1.00 89.75 124 LEU A C 1
ATOM 931 O O . LEU A 1 124 ? 5.378 -6.876 8.069 1.00 89.75 124 LEU A O 1
ATOM 935 N N . GLY A 1 125 ? 6.812 -5.183 8.481 1.00 87.75 125 GLY A N 1
ATOM 936 C CA . GLY A 1 125 ? 8.041 -5.858 8.083 1.00 87.75 125 GLY A CA 1
ATOM 937 C C . GLY A 1 125 ? 8.300 -5.790 6.576 1.00 87.75 125 GLY A C 1
ATOM 938 O O . GLY A 1 125 ? 7.453 -5.367 5.787 1.00 87.75 125 GLY A O 1
ATOM 939 N N . ASP A 1 126 ? 9.500 -6.209 6.166 1.00 85.94 126 ASP A N 1
ATOM 940 C CA . ASP A 1 126 ? 9.936 -6.258 4.760 1.00 85.94 126 ASP A CA 1
ATOM 941 C C . ASP A 1 126 ? 9.723 -4.937 4.004 1.00 85.94 126 ASP A C 1
ATOM 943 O O . ASP A 1 126 ? 9.286 -4.929 2.852 1.00 85.94 126 ASP A O 1
ATOM 947 N N . GLY A 1 127 ? 9.968 -3.815 4.691 1.00 88.12 127 GLY A N 1
ATOM 948 C CA . GLY A 1 127 ? 9.800 -2.465 4.154 1.00 88.12 127 GLY A CA 1
ATOM 949 C C . GLY A 1 127 ? 8.350 -2.003 4.000 1.00 88.12 127 GLY A C 1
ATOM 950 O O . GLY A 1 127 ? 8.141 -0.898 3.508 1.00 88.12 127 GLY A O 1
ATOM 951 N N . LYS A 1 128 ? 7.349 -2.803 4.387 1.00 91.50 128 LYS A N 1
ATOM 952 C CA . LYS A 1 128 ? 5.931 -2.464 4.211 1.00 91.50 128 LYS A CA 1
ATOM 953 C C . LYS A 1 128 ? 5.394 -1.693 5.397 1.00 91.50 128 LYS A C 1
ATOM 955 O O . LYS A 1 128 ? 5.522 -2.113 6.544 1.00 91.50 128 LYS A O 1
ATOM 960 N N . VAL A 1 129 ? 4.703 -0.609 5.084 1.00 92.44 129 VAL A N 1
ATOM 961 C CA . VAL A 1 129 ? 4.113 0.291 6.065 1.00 92.44 129 VAL A CA 1
ATOM 962 C C . VAL A 1 129 ? 2.646 0.508 5.724 1.00 92.44 129 VAL A C 1
ATOM 964 O O . VAL A 1 129 ? 2.278 0.740 4.567 1.00 92.44 129 VAL A O 1
ATOM 967 N N . LEU A 1 130 ? 1.802 0.421 6.749 1.00 93.56 130 LEU A N 1
ATOM 968 C CA . LEU A 1 130 ? 0.407 0.837 6.690 1.00 93.56 130 LEU A CA 1
ATOM 969 C C . LEU A 1 130 ? 0.271 2.177 7.407 1.00 93.56 130 LEU A C 1
ATOM 971 O O . LEU A 1 130 ? 0.732 2.314 8.533 1.00 93.56 130 LEU A O 1
ATOM 975 N N . LEU A 1 131 ? -0.403 3.144 6.801 1.00 93.38 131 LEU A N 1
ATOM 976 C CA . LEU A 1 131 ? -0.692 4.440 7.407 1.00 93.38 131 LEU A CA 1
ATOM 977 C C . LEU A 1 131 ? -2.197 4.668 7.419 1.00 93.38 131 LEU A C 1
ATOM 979 O O . LEU A 1 131 ? -2.865 4.442 6.409 1.00 93.38 131 LEU A O 1
ATOM 983 N N . PHE A 1 132 ? -2.724 5.177 8.529 1.00 92.75 132 PHE A N 1
ATOM 984 C CA . PHE A 1 132 ? -4.089 5.686 8.605 1.00 92.75 132 PHE A CA 1
ATOM 985 C C . PHE A 1 132 ? -4.062 7.204 8.798 1.00 92.75 132 PHE A C 1
ATOM 987 O O . PHE A 1 132 ? -3.548 7.708 9.794 1.00 92.75 132 PHE A O 1
ATOM 994 N N . LEU A 1 133 ? -4.602 7.938 7.823 1.00 90.31 133 LEU A N 1
ATOM 995 C CA . LEU A 1 133 ? -4.628 9.397 7.791 1.00 90.31 133 LEU A CA 1
ATOM 996 C C . LEU A 1 133 ? -6.018 9.883 8.208 1.00 90.31 133 LEU A C 1
ATOM 998 O O . LEU A 1 133 ? -6.983 9.753 7.447 1.00 90.31 133 LEU A O 1
ATOM 1002 N N . LEU A 1 134 ? -6.112 10.467 9.405 1.00 79.56 134 LEU A N 1
ATOM 1003 C CA . LEU A 1 134 ? -7.379 10.847 10.033 1.00 79.56 134 LEU A CA 1
ATOM 1004 C C . LEU A 1 134 ? -8.148 11.904 9.234 1.00 79.56 134 LEU A C 1
ATOM 1006 O O . LEU A 1 134 ? -9.317 11.705 8.905 1.00 79.56 134 LEU A O 1
ATOM 1010 N N . ASN A 1 135 ? -7.469 12.989 8.854 1.00 78.38 135 ASN A N 1
ATOM 1011 C CA . ASN A 1 135 ? -8.083 14.129 8.162 1.00 78.38 135 ASN A CA 1
ATOM 1012 C C . ASN A 1 135 ? -8.695 13.759 6.802 1.00 78.38 135 ASN A C 1
ATOM 1014 O O . ASN A 1 135 ? -9.537 14.484 6.283 1.00 78.38 135 ASN A O 1
ATOM 1018 N N . GLN A 1 136 ? -8.271 12.635 6.220 1.00 79.56 136 GLN A N 1
ATOM 1019 C CA . GLN A 1 136 ? -8.739 12.151 4.920 1.00 79.56 136 GLN A CA 1
ATOM 1020 C C . GLN A 1 136 ? -9.545 10.850 5.024 1.00 79.56 136 GLN A C 1
ATOM 1022 O O . GLN A 1 136 ? -10.022 10.366 4.003 1.00 79.56 136 GLN A O 1
ATOM 1027 N N . ARG A 1 137 ? -9.673 10.267 6.229 1.00 84.88 137 ARG A N 1
ATOM 1028 C CA . ARG A 1 137 ? -10.165 8.896 6.459 1.00 84.88 137 ARG A CA 1
ATOM 1029 C C . ARG A 1 137 ? -9.617 7.915 5.416 1.00 84.88 137 ARG A C 1
ATOM 1031 O O . ARG A 1 137 ? -10.364 7.204 4.749 1.00 84.88 137 ARG A O 1
ATOM 1038 N N . ARG A 1 138 ? -8.296 7.896 5.261 1.00 89.62 138 ARG A N 1
ATOM 1039 C CA . ARG A 1 138 ? -7.611 7.139 4.207 1.00 89.62 138 ARG A CA 1
ATOM 1040 C C . ARG A 1 138 ? -6.615 6.163 4.794 1.00 89.62 138 ARG A C 1
ATOM 1042 O O . ARG A 1 138 ? -5.870 6.520 5.702 1.00 89.62 138 ARG A O 1
ATOM 1049 N N . VAL A 1 139 ? -6.564 4.967 4.222 1.00 92.75 139 VAL A N 1
ATOM 1050 C CA . VAL A 1 139 ? -5.525 3.979 4.515 1.00 92.75 139 VAL A CA 1
ATOM 1051 C C . VAL A 1 139 ? -4.553 3.924 3.349 1.00 92.75 139 VAL A C 1
ATOM 1053 O O . VAL A 1 139 ? -4.975 3.893 2.194 1.00 92.75 139 VAL A O 1
ATOM 1056 N N . ILE A 1 140 ? -3.259 3.925 3.643 1.00 93.06 140 ILE A N 1
ATOM 1057 C CA . ILE A 1 140 ? -2.187 3.778 2.661 1.00 93.06 140 ILE A CA 1
ATOM 1058 C C . ILE A 1 140 ? -1.383 2.542 3.030 1.00 93.06 140 ILE A C 1
ATOM 1060 O O . ILE A 1 140 ? -0.928 2.440 4.161 1.00 93.06 140 ILE A O 1
ATOM 1064 N N . LEU A 1 141 ? -1.194 1.630 2.082 1.00 94.06 141 LEU A N 1
ATOM 1065 C CA . LEU A 1 141 ? -0.264 0.511 2.199 1.00 94.06 141 LEU A CA 1
ATOM 1066 C C . LEU A 1 141 ? 0.826 0.699 1.145 1.00 94.06 141 LEU A C 1
ATOM 1068 O O . LEU A 1 141 ? 0.523 0.721 -0.047 1.00 94.06 141 LEU A O 1
ATOM 1072 N N . HIS A 1 142 ? 2.079 0.840 1.559 1.00 92.88 142 HIS A N 1
ATOM 1073 C CA . HIS A 1 142 ? 3.210 1.019 0.645 1.00 92.88 142 HIS A CA 1
ATOM 1074 C C . HIS A 1 142 ? 4.441 0.251 1.112 1.00 92.88 142 HIS A C 1
ATOM 1076 O O . HIS A 1 142 ? 4.500 -0.204 2.250 1.00 92.88 142 HIS A O 1
ATOM 1082 N N . ASP A 1 143 ? 5.401 0.087 0.209 1.00 94.12 143 ASP A N 1
ATOM 1083 C CA . ASP A 1 143 ? 6.709 -0.496 0.487 1.00 94.12 143 ASP A CA 1
ATOM 1084 C C . ASP A 1 143 ? 7.788 0.585 0.350 1.00 94.12 143 ASP A C 1
ATOM 1086 O O . ASP A 1 143 ? 8.084 1.055 -0.752 1.00 94.12 143 ASP A O 1
ATOM 1090 N N . ASP A 1 144 ? 8.359 1.001 1.480 1.00 91.62 144 ASP A N 1
ATOM 1091 C CA . ASP A 1 144 ? 9.400 2.028 1.558 1.00 91.62 144 ASP A CA 1
ATOM 1092 C C . ASP A 1 144 ? 10.687 1.616 0.850 1.00 91.62 144 ASP A C 1
ATOM 1094 O O . ASP A 1 144 ? 11.377 2.458 0.269 1.00 91.62 144 ASP A O 1
ATOM 1098 N N . THR A 1 145 ? 11.004 0.320 0.845 1.00 93.75 145 THR A N 1
ATOM 1099 C CA . THR A 1 145 ? 12.202 -0.177 0.163 1.00 93.75 145 THR A CA 1
ATOM 1100 C C . THR A 1 145 ? 12.038 -0.040 -1.347 1.00 93.75 145 THR A C 1
ATOM 1102 O O . THR A 1 145 ? 12.927 0.486 -2.024 1.00 93.75 145 THR A O 1
ATOM 1105 N N . LEU A 1 146 ? 10.883 -0.443 -1.884 1.00 92.62 146 LEU A N 1
ATOM 1106 C CA . LEU A 1 146 ? 10.568 -0.262 -3.302 1.00 92.62 146 LEU A CA 1
ATOM 1107 C C . LEU A 1 146 ? 10.436 1.212 -3.681 1.00 92.62 146 LEU A C 1
ATOM 1109 O O . LEU A 1 146 ? 10.951 1.608 -4.726 1.00 92.62 146 LEU A O 1
ATOM 1113 N N . ALA A 1 147 ? 9.794 2.028 -2.843 1.00 91.00 147 ALA A N 1
ATOM 1114 C CA . ALA A 1 147 ? 9.634 3.458 -3.090 1.00 91.00 147 ALA A CA 1
ATOM 1115 C C . ALA A 1 147 ? 10.990 4.175 -3.165 1.00 91.00 147 ALA A C 1
ATOM 1117 O O . ALA A 1 147 ? 11.229 4.959 -4.086 1.00 91.00 147 ALA A O 1
ATOM 1118 N N . LYS A 1 148 ? 11.907 3.865 -2.240 1.00 92.06 148 LYS A N 1
ATOM 1119 C CA . LYS A 1 148 ? 13.268 4.408 -2.251 1.00 92.06 148 LYS A CA 1
ATOM 1120 C C . LYS A 1 148 ? 14.035 3.973 -3.499 1.00 92.06 148 LYS A C 1
ATOM 1122 O O . LYS A 1 148 ? 14.638 4.817 -4.157 1.00 92.06 148 LYS A O 1
ATOM 1127 N N . LYS A 1 149 ? 13.961 2.690 -3.865 1.00 92.50 149 LYS A N 1
ATOM 1128 C CA . LYS A 1 149 ? 14.614 2.169 -5.074 1.00 92.50 149 LYS A CA 1
ATOM 1129 C C . LYS A 1 149 ? 14.073 2.830 -6.347 1.00 92.50 149 LYS A C 1
ATOM 1131 O O . LYS A 1 149 ? 14.853 3.243 -7.199 1.00 92.50 149 LYS A O 1
ATOM 1136 N N . ASP A 1 150 ? 12.752 2.973 -6.472 1.00 90.19 150 ASP A N 1
ATOM 1137 C CA . ASP A 1 150 ? 12.115 3.681 -7.592 1.00 90.19 150 ASP A CA 1
ATOM 1138 C C . ASP A 1 150 ? 12.591 5.140 -7.676 1.00 90.19 150 ASP A C 1
ATOM 1140 O O . ASP A 1 150 ? 12.927 5.622 -8.759 1.00 90.19 150 ASP A O 1
ATOM 1144 N N . HIS A 1 151 ? 12.685 5.828 -6.535 1.00 89.00 151 HIS A N 1
ATOM 1145 C CA . HIS A 1 151 ? 13.189 7.197 -6.469 1.00 89.00 151 HIS A CA 1
ATOM 1146 C C . HIS A 1 151 ? 14.655 7.308 -6.919 1.00 89.00 151 HIS A C 1
ATOM 1148 O O . HIS A 1 151 ? 14.983 8.164 -7.746 1.00 89.00 151 HIS A O 1
ATOM 1154 N N . GLU A 1 152 ? 15.530 6.437 -6.414 1.00 91.38 152 GLU A N 1
ATOM 1155 C CA . GLU A 1 152 ? 16.954 6.405 -6.770 1.00 91.38 152 GLU A CA 1
ATOM 1156 C C . GLU A 1 152 ? 17.161 6.140 -8.269 1.00 91.38 152 GLU A C 1
ATOM 1158 O O . GLU A 1 152 ? 17.918 6.858 -8.925 1.00 91.38 152 GLU A O 1
ATOM 1163 N N . GLU A 1 153 ? 16.436 5.181 -8.844 1.00 88.94 153 GLU A N 1
ATOM 1164 C CA . GLU A 1 153 ? 16.504 4.847 -10.274 1.00 88.94 153 GLU A CA 1
ATOM 1165 C C . GLU A 1 153 ? 16.011 5.994 -11.169 1.00 88.94 153 GLU A C 1
ATOM 1167 O O . GLU A 1 153 ? 16.646 6.331 -12.174 1.00 88.94 153 G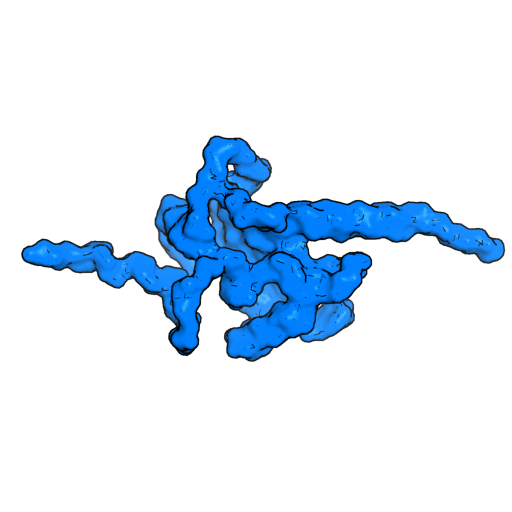LU A O 1
ATOM 1172 N N . ARG A 1 154 ? 14.914 6.671 -10.795 1.00 85.44 154 ARG A N 1
ATOM 1173 C CA . ARG A 1 154 ? 14.459 7.883 -11.507 1.00 85.44 154 ARG A CA 1
ATOM 1174 C C . ARG A 1 154 ? 15.526 8.968 -11.497 1.00 85.44 154 ARG A C 1
ATOM 1176 O O . ARG A 1 154 ? 15.749 9.623 -12.516 1.00 85.44 154 ARG A O 1
ATOM 1183 N N . PHE A 1 155 ? 16.172 9.159 -10.353 1.00 85.75 155 PHE A N 1
ATOM 1184 C CA . PHE A 1 155 ? 17.201 10.172 -10.181 1.00 85.75 155 PHE A CA 1
ATOM 1185 C C . PHE A 1 155 ? 18.480 9.866 -10.967 1.00 85.75 155 PHE A C 1
ATOM 1187 O O . PHE A 1 155 ? 19.110 10.776 -11.502 1.00 85.75 155 PHE A O 1
ATOM 1194 N N . GLN A 1 156 ? 18.866 8.596 -11.082 1.00 86.31 156 GLN A N 1
ATOM 1195 C CA . GLN A 1 156 ? 19.991 8.199 -11.930 1.00 86.31 156 GLN A CA 1
ATOM 1196 C C . GLN A 1 156 ? 19.684 8.432 -13.414 1.00 86.31 156 GLN A C 1
ATOM 1198 O O . GLN A 1 156 ? 20.509 9.003 -14.129 1.00 86.31 156 GLN A O 1
ATOM 1203 N N . ARG A 1 157 ? 18.477 8.076 -13.872 1.00 79.81 157 ARG A N 1
ATOM 1204 C CA . ARG A 1 157 ? 18.054 8.278 -15.270 1.00 79.81 157 ARG A CA 1
ATOM 1205 C C . ARG A 1 157 ? 17.970 9.751 -15.667 1.00 79.81 157 ARG A C 1
ATOM 1207 O O . ARG A 1 157 ? 18.312 10.084 -16.797 1.00 79.81 157 ARG A O 1
ATOM 1214 N N . SER A 1 158 ? 17.571 10.640 -14.757 1.00 75.75 158 SER A N 1
ATOM 1215 C CA . SER A 1 158 ? 17.515 12.086 -15.029 1.00 75.75 158 SER A CA 1
ATOM 1216 C C . SER A 1 158 ? 18.892 12.756 -15.114 1.00 75.75 158 SER A C 1
ATOM 1218 O O . SER A 1 158 ? 18.997 13.879 -15.604 1.00 75.75 158 SER A O 1
ATOM 1220 N N . ARG A 1 159 ? 19.952 12.074 -14.662 1.00 73.62 159 ARG A N 1
ATOM 1221 C CA . ARG A 1 159 ? 21.340 12.559 -14.673 1.00 73.62 159 ARG A CA 1
ATOM 1222 C C . ARG A 1 159 ? 22.170 12.071 -15.861 1.00 73.62 159 ARG A C 1
ATOM 1224 O O . ARG A 1 159 ? 23.330 12.466 -15.962 1.00 73.62 159 ARG A O 1
ATOM 1231 N N . VAL A 1 160 ? 21.620 11.240 -16.751 1.00 64.00 160 VAL A N 1
ATOM 1232 C CA . VAL A 1 160 ? 22.332 10.800 -17.962 1.00 64.00 160 VAL A CA 1
ATOM 1233 C C . VAL A 1 160 ? 22.501 12.009 -18.896 1.00 64.00 160 VAL A C 1
ATOM 1235 O O . VAL A 1 160 ? 21.495 12.579 -19.325 1.00 64.00 160 VAL A O 1
ATOM 1238 N N . PRO A 1 161 ? 23.738 12.439 -19.212 1.00 59.28 161 PRO A N 1
ATOM 1239 C CA . PRO A 1 161 ? 23.961 13.562 -20.113 1.00 59.28 161 PRO A CA 1
ATOM 1240 C C . PRO A 1 161 ? 23.389 13.245 -21.495 1.00 59.28 161 PRO A C 1
ATOM 1242 O O . PRO A 1 161 ? 23.655 12.176 -22.043 1.00 59.28 161 PRO A O 1
ATOM 1245 N N . ILE A 1 162 ? 22.639 14.184 -22.075 1.00 61.34 162 ILE A N 1
ATOM 1246 C CA . ILE A 1 162 ? 22.222 14.088 -23.477 1.00 61.34 162 ILE A CA 1
ATOM 1247 C C . ILE A 1 162 ? 23.506 14.055 -24.323 1.00 61.34 162 ILE A C 1
ATOM 1249 O O . ILE A 1 162 ? 24.320 14.979 -24.191 1.00 61.34 162 ILE A O 1
ATOM 1253 N N . PRO A 1 163 ? 23.730 13.023 -25.161 1.00 55.84 163 PRO A N 1
ATOM 1254 C CA . PRO A 1 163 ? 24.868 13.007 -26.067 1.00 55.84 163 PRO A CA 1
ATOM 1255 C C . PRO A 1 163 ? 24.822 14.270 -26.926 1.00 55.84 163 PRO A C 1
ATOM 1257 O O . PRO A 1 163 ? 23.793 14.570 -27.531 1.00 55.84 163 PRO A O 1
ATOM 1260 N N . LYS A 1 164 ? 25.914 15.038 -26.949 1.00 49.12 164 LYS A N 1
ATOM 1261 C CA . LYS A 1 164 ? 26.029 16.159 -27.885 1.00 49.12 164 LYS A CA 1
ATOM 1262 C C . LYS A 1 164 ? 26.024 15.576 -29.302 1.00 49.12 164 LYS A C 1
ATOM 1264 O O . LYS A 1 164 ? 26.852 14.710 -29.583 1.00 49.12 164 LYS A O 1
ATOM 1269 N N . LEU A 1 165 ? 25.058 16.011 -30.116 1.00 52.34 165 LEU A N 1
ATOM 1270 C CA . LEU A 1 165 ? 25.010 15.768 -31.561 1.00 52.34 165 LEU A CA 1
ATOM 1271 C C . LEU A 1 165 ? 26.222 16.400 -32.251 1.00 52.34 165 LEU A C 1
ATOM 1273 O O . LEU A 1 165 ? 26.639 17.494 -31.800 1.00 52.34 165 LEU A O 1
#